Protein AF-A0A164IE90-F1 (afdb_monomer_lite)

Structure (mmCIF, N/CA/C/O backbone):
data_AF-A0A164IE90-F1
#
_entry.id   AF-A0A164IE90-F1
#
loop_
_atom_site.group_PDB
_atom_site.id
_atom_site.type_symbol
_atom_site.label_atom_id
_atom_site.label_alt_id
_atom_site.label_comp_id
_atom_site.label_asym_id
_atom_site.label_entity_id
_atom_site.label_seq_id
_atom_site.pdbx_PDB_ins_code
_atom_site.Cartn_x
_atom_site.Cartn_y
_atom_site.Cartn_z
_atom_site.occupancy
_atom_site.B_iso_or_equiv
_atom_site.auth_seq_id
_atom_site.auth_comp_id
_atom_site.auth_asym_id
_atom_site.auth_atom_id
_atom_site.pdbx_PDB_model_num
ATOM 1 N N . ARG A 1 1 ? 6.281 7.699 -12.936 1.00 83.88 1 ARG A N 1
ATOM 2 C CA . ARG A 1 1 ? 4.870 8.010 -13.277 1.00 83.88 1 ARG A CA 1
ATOM 3 C C . ARG A 1 1 ? 4.061 6.740 -13.054 1.00 83.88 1 ARG A C 1
ATOM 5 O O . ARG A 1 1 ? 4.644 5.677 -13.216 1.00 83.88 1 ARG A O 1
ATOM 12 N N . ALA A 1 2 ? 2.799 6.857 -12.660 1.00 90.56 2 ALA A N 1
ATOM 13 C CA . ALA A 1 2 ? 1.869 5.739 -12.556 1.00 90.56 2 ALA A CA 1
ATOM 14 C C . ALA A 1 2 ? 0.619 6.045 -13.387 1.00 90.56 2 ALA A C 1
ATOM 16 O O 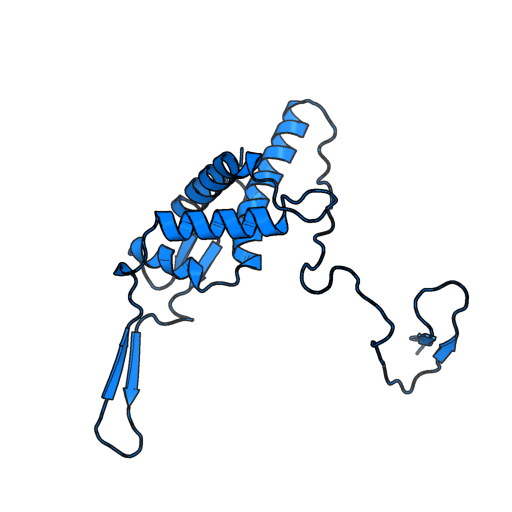. ALA A 1 2 ? 0.330 7.215 -13.650 1.00 90.56 2 ALA A O 1
ATOM 17 N N . ASP A 1 3 ? -0.067 4.994 -13.810 1.00 92.56 3 ASP A N 1
ATOM 18 C CA . ASP A 1 3 ? -1.360 5.032 -14.467 1.00 92.56 3 ASP A CA 1
ATOM 19 C C . ASP A 1 3 ? -2.283 4.072 -13.730 1.00 92.56 3 ASP A C 1
ATOM 21 O O . ASP A 1 3 ? -2.007 2.887 -13.586 1.00 92.56 3 ASP A O 1
ATOM 25 N N . PHE A 1 4 ? -3.368 4.625 -13.222 1.00 93.62 4 PHE A N 1
ATOM 26 C CA . PHE A 1 4 ? -4.324 3.926 -12.393 1.00 93.62 4 PHE A CA 1
ATOM 27 C C . PHE A 1 4 ? -5.639 3.674 -13.149 1.00 93.62 4 PHE A C 1
ATOM 29 O O . PHE A 1 4 ? -6.567 3.114 -12.584 1.00 93.62 4 PHE A O 1
ATOM 36 N N . SER A 1 5 ? -5.763 4.061 -14.419 1.00 89.88 5 SER A N 1
ATOM 37 C CA . SER A 1 5 ? -7.014 3.950 -15.186 1.00 89.88 5 SER A CA 1
ATOM 38 C C . SER A 1 5 ? -7.567 2.519 -15.248 1.00 89.88 5 SER A C 1
ATOM 40 O O . SER A 1 5 ? -8.761 2.310 -15.046 1.00 89.88 5 SER A O 1
ATOM 42 N N . THR A 1 6 ? -6.693 1.532 -15.439 1.00 86.81 6 THR A N 1
ATOM 43 C CA . THR A 1 6 ? -7.043 0.111 -15.597 1.00 86.81 6 THR A CA 1
ATOM 44 C C . THR A 1 6 ? -6.811 -0.726 -14.339 1.00 86.81 6 THR A C 1
ATOM 46 O O . THR A 1 6 ? -7.115 -1.918 -14.325 1.00 86.81 6 THR A O 1
ATOM 49 N N . THR A 1 7 ? -6.279 -0.133 -13.264 1.00 90.50 7 THR A N 1
ATOM 50 C CA . THR A 1 7 ? -5.984 -0.874 -12.032 1.00 90.50 7 THR A CA 1
ATOM 51 C C . THR A 1 7 ? -7.233 -1.018 -11.160 1.00 90.50 7 THR A C 1
ATOM 53 O O . THR A 1 7 ? -7.999 -0.051 -11.025 1.00 90.50 7 THR A O 1
ATOM 56 N N . PRO A 1 8 ? -7.421 -2.177 -10.500 1.00 93.62 8 PRO A N 1
ATOM 57 C CA . PRO A 1 8 ? -8.550 -2.385 -9.601 1.00 93.62 8 PRO A CA 1
ATOM 58 C C . PRO A 1 8 ? -8.520 -1.397 -8.428 1.00 93.62 8 PRO A C 1
ATOM 60 O O . PRO A 1 8 ? -7.457 -0.900 -8.039 1.00 93.62 8 PRO A O 1
ATOM 63 N N . LEU A 1 9 ? -9.698 -1.112 -7.872 1.00 94.69 9 LEU A N 1
ATOM 64 C CA . LEU A 1 9 ? -9.816 -0.391 -6.607 1.00 94.69 9 LEU A CA 1
ATOM 65 C C . LEU A 1 9 ? -9.344 -1.286 -5.459 1.00 94.69 9 LEU A C 1
ATOM 67 O O . LEU A 1 9 ? -9.476 -2.510 -5.501 1.00 94.69 9 LEU A O 1
ATOM 71 N N . HIS A 1 10 ? -8.781 -0.664 -4.432 1.00 94.94 10 HIS A N 1
ATOM 72 C CA . HIS A 1 10 ? -8.460 -1.315 -3.177 1.00 94.94 10 HIS A CA 1
ATOM 73 C C . HIS A 1 10 ? -9.629 -1.118 -2.219 1.00 94.94 10 HIS A C 1
ATOM 75 O O . HIS A 1 10 ? -9.874 -0.004 -1.756 1.00 94.94 10 HIS A O 1
ATOM 81 N N . VAL A 1 11 ? -10.357 -2.201 -1.969 1.00 93.81 11 VAL A N 1
ATOM 82 C CA . VAL A 1 11 ? -11.548 -2.190 -1.122 1.00 93.81 11 VAL A CA 1
ATOM 83 C C . VAL A 1 11 ? -11.123 -2.244 0.339 1.00 93.81 11 VAL A C 1
ATOM 85 O O . VAL A 1 11 ? -10.458 -3.189 0.755 1.00 93.81 11 VAL A O 1
ATOM 88 N N . LEU A 1 12 ? -11.529 -1.239 1.105 1.00 92.44 12 LEU A N 1
ATOM 89 C CA . LEU A 1 12 ? -11.392 -1.187 2.552 1.00 92.44 12 LEU A CA 1
ATOM 90 C C . LEU A 1 12 ? -12.778 -1.405 3.169 1.00 92.44 12 LEU A C 1
ATOM 92 O O . LEU A 1 12 ? -13.619 -0.504 3.163 1.00 92.44 12 LEU A O 1
ATOM 96 N N . ASN A 1 13 ? -13.025 -2.625 3.653 1.00 90.44 13 ASN A N 1
ATOM 97 C CA . ASN A 1 13 ? -14.324 -3.031 4.183 1.00 90.44 13 ASN A CA 1
ATOM 98 C C . ASN A 1 13 ? -14.386 -2.871 5.706 1.00 90.44 13 ASN A C 1
ATOM 100 O O . ASN A 1 13 ? -13.886 -3.707 6.459 1.00 90.44 13 ASN A O 1
ATOM 104 N N . LEU A 1 14 ? -15.042 -1.806 6.159 1.00 86.69 14 LEU A N 1
ATOM 105 C CA . LEU A 1 14 ? -15.201 -1.494 7.579 1.00 86.69 14 LEU A CA 1
ATOM 106 C C . LEU A 1 14 ? -16.357 -2.261 8.237 1.00 86.69 14 LEU A C 1
ATOM 108 O O . LEU A 1 14 ? -16.462 -2.264 9.458 1.00 86.69 14 LEU A O 1
ATOM 112 N N . ASN A 1 15 ? -17.188 -2.974 7.465 1.00 85.69 15 ASN A N 1
ATOM 113 C CA . ASN A 1 15 ? -18.173 -3.895 8.044 1.00 85.69 15 ASN A CA 1
ATOM 114 C C . ASN A 1 15 ? -17.501 -5.156 8.607 1.00 85.69 15 ASN A C 1
ATOM 116 O O . ASN A 1 15 ? -17.944 -5.705 9.610 1.00 85.69 15 ASN A O 1
ATOM 120 N N . GLU A 1 16 ? -16.433 -5.626 7.956 1.00 83.19 16 GLU A N 1
ATOM 121 C CA . GLU A 1 16 ? -15.643 -6.772 8.429 1.00 83.19 16 GLU A CA 1
ATOM 122 C C . GLU A 1 16 ? -14.705 -6.389 9.579 1.00 83.19 16 GLU A C 1
ATOM 124 O O . GLU A 1 16 ? -14.367 -7.226 10.417 1.00 83.19 16 GLU A O 1
ATOM 129 N N . ARG A 1 17 ? -14.276 -5.123 9.620 1.00 76.88 17 ARG A N 1
ATOM 130 C CA . ARG A 1 17 ? -13.395 -4.566 10.651 1.00 76.88 17 ARG A CA 1
ATOM 131 C C . ARG A 1 17 ? -14.049 -3.322 11.253 1.00 76.88 17 ARG A C 1
ATOM 133 O O . ARG A 1 17 ? -13.738 -2.214 10.811 1.00 76.88 17 ARG A O 1
ATOM 140 N N . PRO A 1 18 ? -14.960 -3.502 12.226 1.00 74.94 18 PRO A N 1
ATOM 141 C CA . PRO A 1 18 ? -15.726 -2.399 12.778 1.00 74.94 18 PRO A CA 1
ATOM 142 C C . PRO A 1 18 ? -14.806 -1.406 13.484 1.00 74.94 18 PRO A C 1
ATOM 144 O O . PRO A 1 18 ? -13.864 -1.775 14.186 1.00 74.94 18 PRO A O 1
ATOM 147 N N . THR A 1 19 ? -15.097 -0.124 13.298 1.00 78.69 19 THR A N 1
ATOM 148 C CA . THR A 1 19 ? -14.326 0.989 13.866 1.00 78.69 19 THR A CA 1
ATOM 149 C C . THR A 1 19 ? -14.687 1.275 15.320 1.00 78.69 19 THR A C 1
ATOM 151 O O . THR A 1 19 ? -13.928 1.958 16.007 1.00 78.69 19 THR A O 1
ATOM 154 N N . GLN A 1 20 ? -15.801 0.716 15.795 1.00 81.12 20 GLN A N 1
ATOM 155 C CA . GLN A 1 20 ? -16.304 0.825 17.156 1.00 81.12 20 GLN A CA 1
ATOM 156 C C . GLN A 1 20 ? -16.747 -0.552 17.653 1.00 81.12 20 GLN A C 1
ATOM 158 O O . GLN A 1 20 ? -17.364 -1.327 16.921 1.00 81.12 20 GLN A O 1
ATOM 163 N N . THR A 1 21 ? -16.421 -0.891 18.894 1.00 82.00 21 THR A N 1
ATOM 164 C CA . THR A 1 21 ? -16.873 -2.127 19.543 1.00 82.00 21 THR A CA 1
ATOM 165 C C . THR A 1 21 ? -17.114 -1.869 21.020 1.00 82.00 21 THR A C 1
ATOM 167 O O . THR A 1 21 ? -16.234 -1.361 21.711 1.00 82.00 21 THR A O 1
ATOM 170 N N . THR A 1 22 ? -18.284 -2.262 21.513 1.00 83.94 22 THR A N 1
ATOM 171 C CA . THR A 1 22 ? -18.603 -2.241 22.943 1.00 83.94 22 THR A CA 1
ATOM 172 C C . THR A 1 22 ? -18.356 -3.629 23.521 1.00 83.94 22 THR A C 1
ATOM 174 O O . THR A 1 22 ? -18.968 -4.606 23.089 1.00 83.94 22 THR A O 1
ATOM 177 N N . MET A 1 23 ? -17.439 -3.731 24.479 1.00 85.44 23 MET A N 1
ATOM 178 C CA . MET A 1 23 ? -17.160 -4.960 25.217 1.00 85.44 23 MET A CA 1
ATOM 179 C C . MET A 1 23 ? -17.834 -4.903 26.585 1.00 85.44 23 MET A C 1
ATOM 181 O O . MET A 1 23 ? -17.550 -4.009 27.378 1.00 85.44 23 MET A O 1
ATOM 185 N N . GLY A 1 24 ? -18.702 -5.870 26.868 1.00 84.69 24 GLY A N 1
ATOM 186 C CA . GLY A 1 24 ? -19.264 -6.078 28.201 1.00 84.69 24 GLY A CA 1
ATOM 187 C C . GLY A 1 24 ? -18.455 -7.105 28.991 1.00 84.69 24 GLY A C 1
ATOM 188 O O . GLY A 1 24 ? -17.981 -8.100 28.435 1.00 84.69 24 GLY A O 1
ATOM 189 N N . SER A 1 25 ? -18.311 -6.886 30.295 1.00 81.62 25 SER A N 1
ATOM 190 C CA . SER A 1 25 ? -17.786 -7.902 31.209 1.00 81.62 25 SER A CA 1
ATOM 191 C C . SER A 1 25 ? -18.843 -8.973 31.496 1.00 81.62 25 SER A C 1
ATOM 193 O O . SER A 1 25 ? -20.007 -8.676 31.739 1.00 81.62 25 SER A O 1
ATOM 195 N N . ALA A 1 26 ? -18.441 -10.247 31.520 1.00 82.62 26 ALA A N 1
ATOM 196 C CA . ALA A 1 26 ? -19.335 -11.340 31.920 1.00 82.62 26 ALA A CA 1
ATOM 197 C C . ALA A 1 26 ? -19.590 -11.384 33.441 1.00 82.62 26 ALA A C 1
ATOM 199 O O . ALA A 1 26 ? -20.494 -12.083 33.897 1.00 82.62 26 ALA A O 1
ATOM 200 N N . PHE A 1 27 ? -18.777 -10.671 34.227 1.00 84.12 27 PHE A N 1
ATOM 201 C CA . PHE A 1 27 ? -18.771 -10.734 35.692 1.00 84.12 27 PHE A CA 1
ATOM 202 C C . PHE A 1 27 ? -19.087 -9.392 36.364 1.00 84.12 27 PHE A C 1
ATOM 204 O O . PHE A 1 27 ? -19.235 -9.342 37.583 1.00 84.12 27 PHE A O 1
ATOM 211 N N . SER A 1 28 ? -19.190 -8.306 35.596 1.00 83.25 28 SER A N 1
ATOM 212 C CA . SER A 1 28 ? -19.557 -6.976 36.086 1.00 83.25 28 SER A CA 1
ATOM 213 C C . SER A 1 28 ? -20.456 -6.272 35.075 1.00 83.25 28 SER A C 1
ATOM 215 O O . SER A 1 28 ? -20.471 -6.611 33.898 1.00 83.25 28 SER A O 1
ATOM 217 N N . SER A 1 29 ? -21.196 -5.262 35.526 1.00 80.69 29 SER A N 1
ATOM 218 C CA . SER A 1 29 ? -21.986 -4.382 34.658 1.00 80.69 29 SER A CA 1
ATOM 219 C C . SER A 1 29 ? -21.135 -3.315 33.952 1.00 80.69 29 SER A C 1
ATOM 221 O O . SER A 1 29 ? -21.668 -2.294 33.532 1.00 80.69 29 SER A O 1
ATOM 223 N N . GLU A 1 30 ? -19.813 -3.487 33.907 1.00 80.44 30 GLU A N 1
ATOM 224 C CA . GLU A 1 30 ? -18.918 -2.554 33.230 1.00 80.44 30 GLU A CA 1
ATOM 225 C C . GLU A 1 30 ? -18.931 -2.827 31.726 1.00 80.44 30 GLU A C 1
ATOM 227 O O . GLU A 1 30 ? -18.716 -3.957 31.274 1.00 80.44 30 GLU A O 1
ATOM 232 N N . GLU A 1 31 ? -19.159 -1.765 30.962 1.00 83.19 31 GLU A N 1
ATOM 233 C CA . GLU A 1 31 ? -19.033 -1.747 29.513 1.00 83.19 31 GLU A CA 1
ATOM 234 C C . GLU A 1 31 ? -17.844 -0.862 29.140 1.00 83.19 31 GLU A C 1
ATOM 236 O O . GLU A 1 31 ? -17.678 0.240 29.669 1.00 83.19 31 GLU A O 1
ATOM 241 N N . GLN A 1 32 ? -17.005 -1.352 28.232 1.00 81.44 32 GLN A N 1
ATOM 242 C CA . GLN A 1 32 ? -15.891 -0.603 27.675 1.00 81.44 32 GLN A CA 1
ATOM 243 C C . GLN A 1 32 ? -16.103 -0.405 26.181 1.00 81.44 32 GLN A C 1
ATOM 245 O O . GLN A 1 32 ? -16.271 -1.360 25.426 1.00 81.44 32 GLN A O 1
ATOM 250 N N . GLU A 1 33 ? -16.040 0.846 25.749 1.00 80.88 33 GLU A N 1
ATOM 251 C CA . GLU A 1 33 ? -16.145 1.212 24.347 1.00 80.88 33 GLU A CA 1
ATOM 252 C C . GLU A 1 33 ? -14.747 1.374 23.740 1.00 80.88 33 GLU A C 1
ATOM 254 O O . GLU A 1 33 ? -13.913 2.136 24.232 1.00 80.88 33 GLU A O 1
ATOM 259 N N . LEU A 1 34 ? -14.473 0.623 22.677 1.00 77.81 34 LEU A N 1
ATOM 260 C CA . LEU A 1 34 ? -13.256 0.728 21.884 1.00 77.81 34 LEU A CA 1
ATOM 261 C C . LEU A 1 34 ? -13.602 1.436 20.581 1.00 77.81 34 LEU A C 1
ATOM 263 O O . LEU A 1 34 ? -14.316 0.880 19.750 1.00 77.81 34 LEU A O 1
ATOM 267 N N . ILE A 1 35 ? -13.088 2.651 20.406 1.00 78.19 35 ILE A N 1
ATOM 268 C CA . ILE A 1 35 ? -13.255 3.447 19.188 1.00 78.19 35 ILE A CA 1
ATOM 269 C C . ILE A 1 35 ? -11.889 3.597 18.530 1.00 78.19 35 ILE A C 1
ATOM 271 O O . ILE A 1 35 ? -10.905 3.960 19.176 1.00 78.19 35 ILE A O 1
ATOM 275 N N . THR A 1 36 ? -11.823 3.321 17.233 1.00 80.06 36 THR A N 1
ATOM 276 C CA . THR A 1 36 ? -10.615 3.542 16.445 1.00 80.06 36 THR A CA 1
ATOM 277 C C . THR A 1 36 ? -10.467 5.033 16.175 1.00 80.06 36 THR A C 1
ATOM 279 O O . THR A 1 36 ? -11.261 5.617 15.441 1.00 80.06 36 THR A O 1
ATOM 282 N N . ASP A 1 37 ? -9.441 5.654 16.756 1.00 80.00 37 ASP A N 1
ATOM 283 C CA . ASP A 1 37 ? -9.184 7.083 16.581 1.00 80.00 37 ASP A CA 1
ATOM 284 C C . ASP A 1 37 ? -8.564 7.376 15.204 1.00 80.00 37 ASP A C 1
ATOM 286 O O . ASP A 1 37 ? -7.346 7.337 15.004 1.00 80.00 37 ASP A O 1
ATOM 290 N N . VAL A 1 38 ? -9.430 7.673 14.238 1.00 83.69 38 VAL A N 1
ATOM 291 C CA . VAL A 1 38 ? -9.067 8.051 12.865 1.00 83.69 38 VAL A CA 1
ATOM 292 C C . VAL A 1 38 ? -8.466 9.461 12.787 1.00 83.69 38 VAL A C 1
ATOM 294 O O . VAL A 1 38 ? -7.677 9.754 11.880 1.00 83.69 38 VAL A O 1
ATOM 297 N N . ASP A 1 39 ? -8.814 10.340 13.727 1.00 83.12 39 ASP A N 1
ATOM 298 C CA . ASP A 1 39 ? -8.381 11.738 13.734 1.00 83.12 39 ASP A CA 1
ATOM 299 C C . ASP A 1 39 ? -6.958 11.905 14.284 1.00 83.12 39 ASP A C 1
ATOM 301 O O . ASP A 1 39 ? -6.265 12.858 13.915 1.00 83.12 39 ASP A O 1
ATOM 305 N N . SER A 1 40 ? -6.469 10.935 15.065 1.00 85.06 40 SER A N 1
ATOM 306 C CA . SER A 1 40 ? -5.054 10.852 15.454 1.00 85.06 40 SER A CA 1
ATOM 307 C C . SER A 1 40 ? -4.098 10.727 14.259 1.00 85.06 40 SER A C 1
ATOM 309 O O . SER A 1 40 ? -2.959 11.197 14.321 1.00 85.06 40 SER A O 1
ATOM 311 N N . MET A 1 41 ? -4.551 10.121 13.155 1.00 88.44 41 MET A N 1
ATOM 312 C CA . MET A 1 41 ? -3.743 9.878 11.960 1.00 88.44 41 MET A CA 1
ATOM 313 C C . MET A 1 41 ? -3.894 11.005 10.940 1.00 88.44 41 MET A C 1
ATOM 315 O O . MET A 1 41 ? -4.990 11.487 10.663 1.00 88.44 41 MET A O 1
ATOM 319 N N . ARG A 1 42 ? -2.785 11.399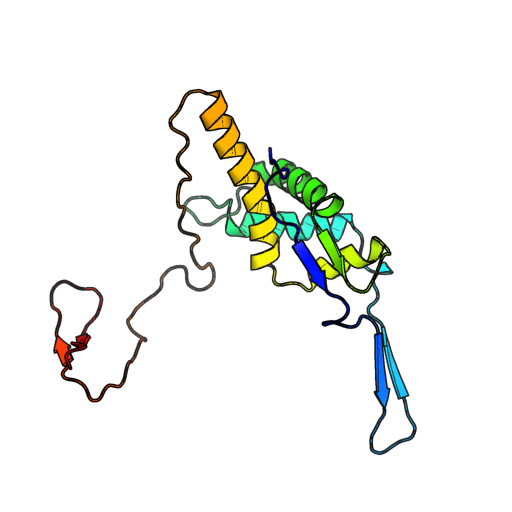 10.304 1.00 92.06 42 ARG A N 1
ATOM 320 C CA . ARG A 1 42 ? -2.798 12.379 9.206 1.00 92.06 42 ARG A CA 1
ATOM 321 C C . ARG A 1 42 ? -2.666 11.701 7.853 1.00 92.06 42 ARG A C 1
ATOM 323 O O . ARG A 1 42 ? -1.858 10.793 7.682 1.00 92.06 42 ARG A O 1
ATOM 330 N N . ASP A 1 43 ? -3.349 12.237 6.845 1.00 94.50 43 ASP A N 1
ATOM 331 C CA . ASP A 1 43 ? -3.310 11.690 5.480 1.00 94.50 43 ASP A CA 1
ATOM 332 C C . ASP A 1 43 ? -1.881 11.619 4.920 1.00 94.50 43 ASP A C 1
ATOM 334 O O . ASP A 1 43 ? -1.481 10.621 4.325 1.00 94.50 43 ASP A O 1
ATOM 338 N N . GLN A 1 44 ? -1.058 12.639 5.185 1.00 95.31 44 GLN A N 1
ATOM 339 C CA . GLN A 1 44 ? 0.344 12.649 4.752 1.00 95.31 44 GLN A CA 1
ATOM 340 C C . GLN A 1 44 ? 1.207 11.591 5.453 1.00 95.31 44 GLN A C 1
ATOM 342 O O . GLN A 1 44 ? 2.158 11.089 4.855 1.00 95.31 44 GLN A O 1
ATOM 347 N N . GLU A 1 45 ? 0.885 11.231 6.697 1.00 95.19 45 GLU A N 1
ATOM 348 C CA . GLU A 1 45 ? 1.576 10.151 7.406 1.00 95.19 45 GLU A CA 1
ATOM 349 C C . GLU A 1 45 ? 1.269 8.797 6.757 1.00 95.19 45 GLU A C 1
ATOM 351 O O . GLU A 1 45 ? 2.177 8.002 6.499 1.00 95.19 45 GLU A O 1
ATOM 356 N N . VAL A 1 46 ? 0.001 8.571 6.410 1.00 95.88 46 VAL A N 1
ATOM 357 C CA . VAL A 1 46 ? -0.451 7.365 5.708 1.00 95.88 46 VAL A CA 1
ATOM 358 C C . VAL A 1 46 ? 0.205 7.265 4.332 1.00 95.88 46 VAL A C 1
ATOM 360 O O . VAL A 1 46 ? 0.778 6.231 3.995 1.00 95.88 46 VAL A O 1
ATOM 363 N N . VAL A 1 47 ? 0.226 8.354 3.563 1.00 97.62 47 VAL A N 1
ATOM 364 C CA . VAL A 1 47 ? 0.880 8.400 2.245 1.00 97.62 47 VAL A CA 1
ATOM 365 C C . VAL A 1 47 ? 2.383 8.142 2.344 1.00 97.62 47 VAL A C 1
ATOM 367 O O . VAL A 1 47 ? 2.938 7.401 1.528 1.00 97.62 47 VAL A O 1
ATOM 370 N N . TYR A 1 48 ? 3.056 8.703 3.353 1.00 97.06 48 TYR A N 1
ATOM 371 C CA . TYR A 1 48 ? 4.471 8.425 3.605 1.00 97.06 48 TYR A CA 1
ATOM 372 C C . TYR A 1 48 ? 4.706 6.938 3.895 1.00 97.06 48 TYR A C 1
ATOM 374 O O . TYR A 1 48 ? 5.635 6.336 3.353 1.00 97.06 48 TYR A O 1
ATOM 382 N N . TRP A 1 49 ? 3.852 6.329 4.721 1.00 96.81 49 TRP A N 1
ATOM 383 C CA . TRP A 1 49 ? 3.924 4.902 5.016 1.00 96.81 49 TRP A CA 1
ATOM 384 C C . TRP A 1 49 ? 3.718 4.038 3.768 1.00 96.81 49 TRP A C 1
ATOM 386 O O . TRP A 1 49 ? 4.546 3.165 3.510 1.00 96.81 49 TRP A O 1
ATOM 396 N N . ILE A 1 50 ? 2.701 4.328 2.949 1.00 97.44 50 ILE A N 1
ATOM 397 C CA . ILE A 1 50 ? 2.463 3.630 1.675 1.00 97.44 50 ILE A CA 1
ATOM 398 C C . ILE A 1 50 ? 3.715 3.710 0.791 1.00 97.44 50 ILE A C 1
ATOM 400 O O . ILE A 1 50 ? 4.194 2.698 0.277 1.00 97.44 50 ILE A O 1
ATOM 404 N N . ALA A 1 51 ? 4.293 4.907 0.650 1.00 96.88 51 ALA A N 1
ATOM 405 C CA . ALA A 1 51 ? 5.492 5.118 -0.154 1.00 96.88 51 ALA A CA 1
ATOM 406 C C . ALA A 1 51 ? 6.693 4.308 0.362 1.00 96.88 51 ALA A C 1
ATOM 408 O O . ALA A 1 51 ? 7.426 3.706 -0.427 1.00 96.88 51 ALA A O 1
ATOM 409 N N . LYS A 1 52 ? 6.876 4.253 1.687 1.00 94.94 52 LYS A N 1
ATOM 410 C CA . LYS A 1 52 ? 7.914 3.445 2.335 1.00 94.94 52 LYS A CA 1
ATOM 411 C C . LYS A 1 52 ? 7.728 1.953 2.047 1.00 94.94 52 LYS A C 1
ATOM 413 O O . LYS A 1 52 ? 8.706 1.287 1.710 1.00 94.94 52 LYS A O 1
ATOM 418 N N . GLU A 1 53 ? 6.504 1.437 2.142 1.00 94.75 53 GLU A N 1
ATOM 419 C CA . GLU A 1 53 ? 6.200 0.027 1.865 1.00 94.75 53 GLU A CA 1
ATOM 420 C C . GLU A 1 53 ? 6.474 -0.349 0.406 1.00 94.75 53 GLU A C 1
ATOM 422 O O . GLU A 1 53 ? 7.120 -1.365 0.141 1.00 94.75 53 GLU A O 1
ATOM 427 N N . VAL A 1 54 ? 6.060 0.494 -0.546 1.00 94.69 54 VAL A N 1
ATOM 428 C CA . VAL A 1 54 ? 6.345 0.300 -1.978 1.00 94.69 54 VAL A CA 1
ATOM 429 C C . VAL A 1 54 ? 7.850 0.294 -2.236 1.00 94.69 54 VAL A C 1
ATOM 431 O O . VAL A 1 54 ? 8.373 -0.622 -2.873 1.00 94.69 54 VAL A O 1
ATOM 434 N N . MET A 1 55 ? 8.565 1.290 -1.711 1.00 92.25 55 MET A N 1
ATOM 435 C CA . MET A 1 55 ? 10.006 1.427 -1.909 1.00 92.25 55 MET A CA 1
ATOM 436 C C . MET A 1 55 ? 10.780 0.243 -1.321 1.00 92.25 55 MET A C 1
ATOM 438 O O . MET A 1 55 ? 11.646 -0.320 -1.986 1.00 92.25 55 MET A O 1
ATOM 442 N N . SER A 1 56 ? 10.426 -0.183 -0.106 1.00 88.94 56 SER A N 1
ATOM 443 C CA . SER A 1 56 ? 11.072 -1.309 0.575 1.00 88.94 56 SER A CA 1
ATOM 444 C C . SER A 1 56 ? 10.972 -2.620 -0.213 1.00 88.94 56 SER A C 1
ATOM 446 O O . SER A 1 56 ? 11.852 -3.471 -0.089 1.00 88.94 56 SER A O 1
ATOM 448 N N . ARG A 1 57 ? 9.927 -2.787 -1.033 1.00 88.88 57 ARG A N 1
ATOM 449 C CA . ARG A 1 57 ? 9.632 -4.034 -1.758 1.00 88.88 57 ARG A CA 1
ATOM 450 C C . ARG A 1 57 ? 10.122 -4.027 -3.199 1.00 88.88 57 ARG A C 1
ATOM 452 O O . ARG A 1 57 ? 10.710 -5.010 -3.632 1.00 88.88 57 ARG A O 1
ATOM 459 N N . TYR A 1 58 ? 9.870 -2.942 -3.926 1.00 89.88 58 TYR A N 1
ATOM 460 C CA . TYR A 1 58 ? 10.043 -2.903 -5.382 1.00 89.88 58 TYR A CA 1
ATOM 461 C C . TYR A 1 58 ? 11.239 -2.068 -5.844 1.00 89.88 58 TYR A C 1
ATOM 463 O O . TYR A 1 58 ? 11.673 -2.202 -6.985 1.00 89.88 58 TYR A O 1
ATOM 471 N N . TYR A 1 59 ? 11.789 -1.214 -4.979 1.00 89.25 59 TYR A N 1
ATOM 472 C CA . TYR A 1 59 ? 12.855 -0.276 -5.335 1.00 89.25 59 TYR A CA 1
ATOM 473 C C . TYR A 1 59 ? 14.059 -0.462 -4.423 1.00 89.25 59 TYR A C 1
ATOM 475 O O . TYR A 1 59 ? 14.355 0.368 -3.561 1.00 89.25 59 TYR A O 1
ATOM 483 N N . ARG A 1 60 ? 14.751 -1.582 -4.628 1.00 84.81 60 ARG A N 1
ATOM 484 C CA . ARG A 1 60 ? 15.993 -1.933 -3.938 1.00 84.81 60 ARG A CA 1
ATOM 485 C C . ARG A 1 60 ? 17.150 -2.051 -4.918 1.00 84.81 60 ARG A C 1
ATOM 487 O O . ARG A 1 60 ? 16.925 -2.377 -6.079 1.00 84.81 60 ARG A O 1
ATOM 494 N N . ASP A 1 61 ? 18.349 -1.725 -4.466 1.00 84.12 61 ASP A N 1
ATOM 495 C CA . ASP A 1 61 ? 19.580 -1.969 -5.215 1.00 84.12 61 ASP A CA 1
ATOM 496 C C . ASP A 1 61 ? 20.037 -3.436 -5.079 1.00 84.12 61 ASP A C 1
ATOM 498 O O . ASP A 1 61 ? 19.442 -4.233 -4.344 1.00 84.12 61 ASP A O 1
ATOM 502 N N . ASP A 1 62 ? 21.127 -3.785 -5.763 1.00 79.75 62 ASP A N 1
ATOM 503 C CA . ASP A 1 62 ? 21.726 -5.127 -5.731 1.00 79.75 62 ASP A CA 1
ATOM 504 C C . ASP A 1 62 ? 22.235 -5.530 -4.333 1.00 79.75 62 ASP A C 1
ATOM 506 O O . ASP A 1 62 ? 22.442 -6.709 -4.049 1.00 79.75 62 ASP A O 1
ATOM 510 N N . GLN A 1 63 ? 22.423 -4.557 -3.437 1.00 81.31 63 GLN A N 1
ATOM 511 C CA . GLN A 1 63 ? 22.814 -4.743 -2.038 1.00 81.31 63 GLN A CA 1
ATOM 512 C C . GLN A 1 63 ? 21.594 -4.800 -1.099 1.00 81.31 63 GLN A C 1
ATOM 514 O O . GLN A 1 63 ? 21.745 -4.867 0.124 1.00 81.31 63 GLN A O 1
ATOM 519 N N . GLY A 1 64 ? 20.374 -4.770 -1.643 1.00 78.44 64 GLY A N 1
ATOM 520 C CA . GLY A 1 64 ? 19.130 -4.789 -0.886 1.00 78.44 64 GLY A CA 1
ATOM 521 C C . GLY A 1 64 ? 18.832 -3.488 -0.135 1.00 78.44 64 GLY A C 1
ATOM 522 O O . GLY A 1 64 ? 18.052 -3.508 0.818 1.00 78.44 64 GLY A O 1
ATOM 523 N N . ARG A 1 65 ? 19.427 -2.359 -0.510 1.00 84.00 65 ARG A N 1
ATOM 524 C CA . ARG A 1 65 ? 19.155 -1.047 0.090 1.00 84.00 65 ARG A CA 1
ATOM 525 C C . ARG A 1 65 ? 18.051 -0.334 -0.694 1.00 84.00 65 ARG A C 1
ATOM 527 O O . ARG A 1 65 ? 18.019 -0.439 -1.918 1.00 84.00 65 ARG A O 1
ATOM 534 N N . PRO A 1 66 ? 17.131 0.381 -0.026 1.00 85.62 66 PRO A N 1
ATOM 535 C CA . PRO A 1 66 ? 16.122 1.185 -0.710 1.00 85.62 66 PRO A CA 1
ATOM 536 C C . PRO A 1 66 ? 16.744 2.266 -1.609 1.00 85.62 66 PRO A C 1
ATOM 538 O O . PRO A 1 66 ? 17.654 2.975 -1.185 1.00 85.62 66 PRO A O 1
ATOM 541 N N . GLN A 1 67 ? 16.205 2.427 -2.816 1.00 89.88 67 GLN A N 1
ATOM 542 C CA . GLN A 1 67 ? 16.577 3.467 -3.785 1.00 89.88 67 GLN A CA 1
ATOM 543 C C . GLN A 1 67 ? 15.945 4.817 -3.394 1.00 89.88 67 GLN A C 1
ATOM 545 O O . GLN A 1 67 ? 14.873 5.195 -3.880 1.00 89.88 67 GLN A O 1
ATOM 550 N N . LEU A 1 68 ? 16.575 5.522 -2.448 1.00 91.12 68 LEU A N 1
ATOM 551 C CA . LEU A 1 68 ? 16.047 6.751 -1.834 1.00 91.12 68 LEU A CA 1
ATOM 552 C C . LEU A 1 68 ? 15.851 7.901 -2.829 1.00 91.12 68 LEU A C 1
ATOM 554 O O . LEU A 1 68 ? 14.969 8.736 -2.636 1.00 91.12 68 LEU A O 1
ATOM 558 N N . GLU A 1 69 ? 16.616 7.933 -3.915 1.00 93.44 69 GLU A N 1
ATOM 559 C CA . GLU A 1 69 ? 16.482 8.925 -4.980 1.00 93.44 69 GLU A CA 1
ATOM 560 C C . GLU A 1 69 ? 15.110 8.869 -5.669 1.00 93.44 69 GLU A C 1
ATOM 562 O O . GLU A 1 69 ? 14.631 9.877 -6.186 1.00 93.44 69 GLU A O 1
ATOM 567 N N . LYS A 1 70 ? 14.430 7.715 -5.624 1.00 93.19 70 LYS A N 1
ATOM 568 C CA . LYS A 1 70 ? 13.080 7.537 -6.182 1.00 93.19 70 LYS A CA 1
ATOM 569 C C . LYS A 1 70 ? 11.970 7.905 -5.204 1.00 93.19 70 LYS A C 1
ATOM 571 O O . LYS A 1 70 ? 10.802 7.922 -5.594 1.00 93.19 70 LYS A O 1
ATOM 576 N N . PHE A 1 71 ? 12.294 8.205 -3.946 1.00 94.31 71 PHE A N 1
ATOM 577 C CA . PHE A 1 71 ? 11.291 8.379 -2.898 1.00 94.31 71 PHE A CA 1
ATOM 578 C C . PHE A 1 71 ? 10.288 9.494 -3.212 1.00 94.31 71 PHE A C 1
ATOM 580 O O . PHE A 1 71 ? 9.088 9.309 -3.025 1.00 94.31 71 PHE A O 1
ATOM 587 N N . THR A 1 72 ? 10.749 10.627 -3.745 1.00 95.75 72 THR A N 1
ATOM 588 C CA . THR A 1 72 ? 9.874 11.755 -4.105 1.00 95.75 72 THR A CA 1
ATOM 589 C C . THR A 1 72 ? 8.829 11.355 -5.147 1.00 95.75 72 THR A C 1
ATOM 591 O O . THR A 1 72 ? 7.650 11.693 -5.008 1.00 95.75 72 THR A O 1
ATOM 594 N N . ASP A 1 73 ? 9.237 10.589 -6.160 1.00 95.81 73 ASP A N 1
ATOM 595 C CA . ASP A 1 73 ? 8.331 10.087 -7.191 1.00 95.81 73 ASP A CA 1
ATOM 596 C C . ASP A 1 73 ? 7.352 9.054 -6.639 1.00 95.81 73 ASP A C 1
ATOM 598 O O . ASP A 1 73 ? 6.156 9.133 -6.925 1.00 95.81 73 ASP A O 1
ATOM 602 N N . ILE A 1 74 ? 7.840 8.120 -5.819 1.00 96.44 74 ILE A N 1
ATOM 603 C CA . ILE A 1 74 ? 7.014 7.081 -5.193 1.00 96.44 74 ILE A CA 1
ATOM 604 C C . ILE A 1 74 ? 5.987 7.715 -4.252 1.00 96.44 74 ILE A C 1
ATOM 606 O O . ILE A 1 74 ? 4.821 7.335 -4.287 1.00 96.44 74 ILE A O 1
ATOM 610 N N . ARG A 1 75 ? 6.371 8.727 -3.466 1.00 97.44 75 ARG A N 1
ATOM 611 C CA . ARG A 1 75 ? 5.455 9.459 -2.580 1.00 97.44 75 ARG A CA 1
ATOM 612 C C . ARG A 1 75 ? 4.338 10.147 -3.357 1.00 97.44 75 ARG A C 1
ATOM 614 O O . ARG A 1 75 ? 3.183 10.071 -2.956 1.00 97.44 75 ARG A O 1
ATOM 621 N N . ARG A 1 76 ? 4.659 10.778 -4.489 1.00 97.44 76 ARG A N 1
ATOM 622 C CA . ARG A 1 76 ? 3.653 11.384 -5.375 1.00 97.44 76 ARG A CA 1
ATOM 623 C C . ARG A 1 76 ? 2.694 10.336 -5.950 1.00 97.44 76 ARG A C 1
ATOM 625 O O . ARG A 1 76 ? 1.497 10.586 -6.018 1.00 97.44 76 ARG A O 1
ATOM 632 N N . ILE A 1 77 ? 3.208 9.175 -6.349 1.00 97.50 77 ILE A N 1
ATOM 633 C CA . ILE A 1 77 ? 2.389 8.061 -6.852 1.00 97.50 77 ILE A CA 1
ATOM 634 C C . ILE A 1 77 ? 1.484 7.506 -5.743 1.00 97.50 77 ILE A C 1
ATOM 636 O O . ILE A 1 77 ? 0.298 7.288 -5.973 1.00 97.50 77 ILE A O 1
ATOM 640 N N . ALA A 1 78 ? 2.018 7.333 -4.533 1.00 97.62 78 ALA A N 1
ATOM 641 C CA . ALA A 1 78 ? 1.260 6.894 -3.367 1.00 97.62 78 ALA A CA 1
ATOM 642 C C . ALA A 1 78 ? 0.137 7.879 -3.006 1.00 97.62 78 ALA A C 1
ATOM 644 O O . ALA A 1 78 ? -0.970 7.443 -2.713 1.00 97.62 78 ALA A O 1
ATOM 645 N N . GLN A 1 79 ? 0.390 9.192 -3.091 1.00 97.69 79 GLN A N 1
ATOM 646 C CA . GLN A 1 79 ? -0.633 10.226 -2.900 1.00 97.69 79 GLN A CA 1
ATOM 647 C C . GLN A 1 79 ? -1.777 10.075 -3.915 1.00 97.69 79 GLN A C 1
ATOM 649 O O . GLN A 1 79 ? -2.939 10.014 -3.526 1.00 97.69 79 GLN A O 1
ATOM 654 N N . GLN A 1 80 ? -1.448 9.952 -5.206 1.00 97.19 80 GLN A N 1
ATOM 655 C CA . GLN A 1 80 ? -2.449 9.778 -6.268 1.00 97.19 80 GLN A CA 1
ATOM 656 C C . GLN A 1 80 ? -3.301 8.524 -6.053 1.00 97.19 80 GLN A C 1
ATOM 658 O O . GLN A 1 80 ? -4.517 8.561 -6.247 1.00 97.19 80 GLN A O 1
ATOM 663 N N . TRP A 1 81 ? -2.667 7.427 -5.633 1.00 97.88 81 TRP A N 1
ATOM 664 C CA . TRP A 1 81 ? -3.359 6.187 -5.304 1.00 97.88 81 TRP A CA 1
ATOM 665 C C . TRP A 1 81 ? -4.280 6.351 -4.088 1.00 97.88 81 TRP A C 1
ATOM 667 O O . TRP A 1 81 ? -5.444 5.973 -4.155 1.00 97.88 81 TRP A O 1
ATOM 677 N N . TYR A 1 82 ? -3.803 6.967 -3.004 1.00 97.06 82 TYR A N 1
ATOM 678 C CA . TYR A 1 82 ? -4.592 7.187 -1.786 1.00 97.06 82 TYR A CA 1
ATOM 679 C C . TYR A 1 82 ? -5.866 8.003 -2.058 1.00 97.06 82 TYR A C 1
ATOM 681 O O . TYR A 1 82 ? -6.947 7.693 -1.556 1.00 97.06 82 TYR A O 1
ATOM 689 N N . GLU A 1 83 ? -5.758 9.017 -2.916 1.00 95.69 83 GLU A N 1
ATOM 690 C CA . GLU A 1 83 ? -6.884 9.867 -3.298 1.00 95.69 83 GLU A CA 1
ATOM 691 C C . GLU A 1 83 ? -7.941 9.108 -4.115 1.00 95.69 83 GLU A C 1
ATOM 693 O O . GLU A 1 83 ? -9.131 9.202 -3.804 1.00 95.69 83 GLU A O 1
ATOM 698 N N . HIS A 1 84 ? -7.522 8.318 -5.112 1.00 95.00 84 HIS A N 1
ATOM 699 C CA . HIS A 1 84 ? -8.418 7.834 -6.175 1.00 95.00 84 HIS A CA 1
ATOM 700 C C . HIS A 1 84 ? -8.666 6.322 -6.192 1.00 95.00 84 HIS A C 1
ATOM 702 O O . HIS A 1 84 ? -9.524 5.865 -6.946 1.00 95.00 84 HIS A O 1
ATOM 708 N N . LYS A 1 85 ? -7.900 5.526 -5.437 1.00 96.19 85 LYS A N 1
ATOM 709 C CA . LYS A 1 85 ? -7.919 4.057 -5.536 1.00 96.19 85 LYS A CA 1
ATOM 710 C C . LYS A 1 85 ? -8.356 3.314 -4.291 1.00 96.19 85 LYS A C 1
ATOM 712 O O . LYS A 1 85 ? -8.400 2.091 -4.337 1.00 96.19 85 LYS A O 1
ATOM 717 N N . ILE A 1 86 ? -8.738 4.020 -3.237 1.00 95.81 86 ILE A N 1
ATOM 718 C CA . ILE A 1 86 ? -9.353 3.409 -2.059 1.00 95.81 86 ILE A CA 1
ATOM 719 C C . ILE A 1 86 ? -10.868 3.526 -2.183 1.00 95.81 86 ILE A C 1
ATOM 721 O O . ILE A 1 86 ? -11.386 4.642 -2.283 1.00 95.81 86 ILE A O 1
ATOM 725 N N . ASP A 1 87 ? -11.536 2.379 -2.150 1.00 94.81 87 ASP A N 1
ATOM 726 C CA . ASP A 1 87 ? -12.988 2.268 -2.068 1.00 94.81 87 ASP A CA 1
ATOM 727 C C . ASP A 1 87 ? -13.386 1.914 -0.633 1.00 94.81 87 ASP A C 1
ATOM 729 O O . ASP A 1 87 ? -12.858 0.957 -0.064 1.00 94.81 87 ASP A O 1
ATOM 733 N N . LEU A 1 88 ? -14.263 2.715 -0.031 1.00 93.25 88 LEU A N 1
ATOM 734 C CA . LEU A 1 88 ? -14.710 2.532 1.348 1.00 93.25 88 LEU A CA 1
ATOM 735 C C . LEU A 1 88 ? -16.049 1.800 1.345 1.00 93.25 88 LEU A C 1
ATOM 737 O O . LEU A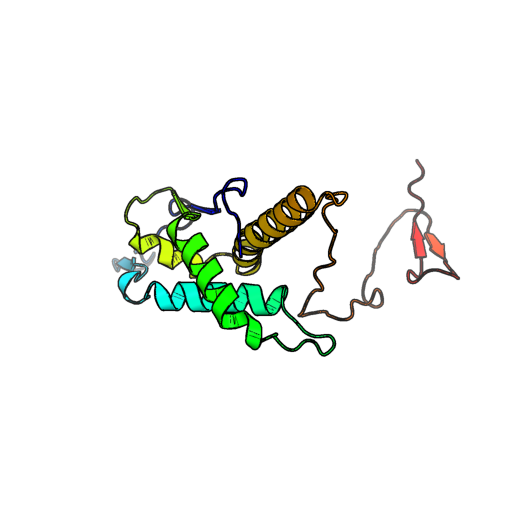 1 88 ? -17.020 2.273 0.760 1.00 93.25 88 LEU A O 1
ATOM 741 N N . VAL A 1 89 ? -16.106 0.661 2.031 1.00 92.12 89 VAL A N 1
ATOM 742 C CA . VAL A 1 89 ? -17.337 -0.117 2.202 1.00 92.12 89 VAL A CA 1
ATOM 743 C C . VAL A 1 89 ? -17.733 -0.099 3.673 1.00 92.12 89 VAL A C 1
ATOM 745 O O . VAL A 1 89 ? -16.921 -0.409 4.541 1.00 92.12 89 VAL A O 1
ATOM 748 N N . GLY A 1 90 ? -18.989 0.257 3.949 1.00 87.00 90 GLY A N 1
ATOM 749 C CA . GLY A 1 90 ? -19.523 0.405 5.310 1.00 87.00 90 GLY A CA 1
ATOM 750 C C . GLY A 1 90 ? -19.429 1.824 5.879 1.00 87.00 90 GLY A C 1
ATOM 751 O O . GLY A 1 90 ? -20.067 2.111 6.881 1.00 87.00 90 GLY A O 1
ATOM 752 N N . GLU A 1 91 ? -18.703 2.726 5.217 1.00 86.56 91 GLU A N 1
ATOM 753 C CA . GLU A 1 91 ? -18.561 4.132 5.605 1.00 86.56 91 GLU A CA 1
ATOM 754 C C . GLU A 1 91 ? -18.363 5.002 4.360 1.00 86.56 91 GLU A C 1
ATOM 756 O O . GLU A 1 91 ? -17.895 4.527 3.325 1.00 86.56 91 GLU A O 1
ATOM 761 N N . THR A 1 92 ? -18.721 6.279 4.453 1.00 87.56 92 THR A N 1
ATOM 762 C CA . THR A 1 92 ? -18.636 7.248 3.352 1.00 87.56 92 THR A CA 1
ATOM 763 C C . THR A 1 92 ? -17.644 8.374 3.623 1.00 87.56 92 THR A C 1
ATOM 765 O O . THR A 1 92 ? -17.164 9.006 2.678 1.00 87.56 92 THR A O 1
ATOM 768 N N . ASP A 1 93 ? -17.297 8.627 4.889 1.00 90.25 93 ASP A N 1
ATOM 769 C CA . ASP A 1 93 ? -16.347 9.679 5.233 1.00 90.25 93 ASP A CA 1
ATOM 770 C C . ASP A 1 93 ? -14.913 9.305 4.812 1.00 90.25 93 ASP A C 1
ATOM 772 O O . ASP A 1 93 ? -14.327 8.300 5.221 1.00 90.25 93 ASP A O 1
ATOM 776 N N . VAL A 1 94 ? -14.319 10.178 3.997 1.00 89.81 94 VAL A N 1
ATOM 777 C CA . VAL A 1 94 ? -12.975 10.036 3.425 1.00 89.81 94 VAL A CA 1
ATOM 778 C C . VAL A 1 94 ? -11.894 9.897 4.499 1.00 89.81 94 VAL A C 1
ATOM 780 O O . VAL A 1 94 ? -10.867 9.269 4.241 1.00 89.81 94 VAL A O 1
ATOM 783 N N . ARG A 1 95 ? -12.104 10.426 5.710 1.00 91.06 95 ARG A N 1
ATOM 784 C CA . ARG A 1 95 ? -11.151 10.298 6.824 1.00 91.06 95 ARG A CA 1
ATOM 785 C C . ARG A 1 95 ? -10.847 8.840 7.153 1.00 91.06 95 ARG A C 1
ATOM 787 O O . ARG A 1 95 ? -9.702 8.514 7.459 1.00 91.06 95 ARG A O 1
ATOM 794 N N . TYR A 1 96 ? -11.816 7.941 6.989 1.00 91.50 96 TYR A N 1
ATOM 795 C CA . TYR A 1 96 ? -11.625 6.517 7.251 1.00 91.50 96 TYR A CA 1
ATOM 796 C C . TYR A 1 96 ? -10.684 5.823 6.262 1.00 91.50 96 TYR A C 1
ATOM 798 O O . TYR A 1 96 ? -10.169 4.751 6.577 1.00 91.50 96 TYR A O 1
ATOM 806 N N . LYS A 1 97 ? -10.325 6.457 5.132 1.00 93.75 97 LYS A N 1
ATOM 807 C CA . LYS A 1 97 ? -9.235 5.965 4.268 1.00 93.75 97 LYS A CA 1
ATOM 808 C C . LYS A 1 97 ? -7.918 5.814 5.031 1.00 93.75 97 LYS A C 1
ATOM 810 O O . LYS A 1 97 ? -7.102 4.975 4.660 1.00 93.75 97 LYS A O 1
ATOM 815 N N . ARG A 1 98 ? -7.712 6.561 6.124 1.00 94.19 98 ARG A N 1
ATOM 816 C CA . ARG A 1 98 ? -6.513 6.459 6.975 1.00 94.19 98 ARG A CA 1
ATOM 817 C C . ARG A 1 98 ? -6.335 5.072 7.591 1.00 94.19 98 ARG A C 1
ATOM 819 O O . ARG A 1 98 ? -5.202 4.656 7.833 1.00 94.19 98 ARG A O 1
ATOM 826 N N . LEU A 1 99 ? -7.427 4.327 7.766 1.00 92.38 99 LEU A N 1
ATOM 827 C CA . LEU A 1 99 ? -7.411 2.958 8.283 1.00 92.38 99 LEU A CA 1
ATOM 828 C C . LEU A 1 99 ? -6.763 1.952 7.331 1.00 92.38 99 LEU A C 1
ATOM 830 O O . LEU A 1 99 ? -6.439 0.849 7.760 1.00 92.38 99 LEU A O 1
ATOM 834 N N . ILE A 1 100 ? -6.445 2.345 6.093 1.00 93.25 100 ILE A N 1
ATOM 835 C CA . ILE A 1 100 ? -5.599 1.556 5.187 1.00 93.25 100 ILE A CA 1
ATOM 836 C C . ILE A 1 100 ? -4.262 1.151 5.827 1.00 93.25 100 ILE A C 1
ATOM 838 O O . ILE A 1 100 ? -3.656 0.157 5.443 1.00 93.25 100 ILE A O 1
ATOM 842 N N . ARG A 1 101 ? -3.796 1.902 6.832 1.00 91.19 101 ARG A N 1
ATOM 843 C CA . ARG A 1 101 ? -2.600 1.584 7.619 1.00 91.19 101 ARG A CA 1
ATOM 844 C C . ARG A 1 101 ? -2.705 0.262 8.390 1.00 91.19 101 ARG A C 1
ATOM 846 O O . ARG A 1 101 ? -1.673 -0.294 8.758 1.00 91.19 101 ARG A O 1
ATOM 853 N N . LEU A 1 102 ? -3.922 -0.216 8.641 1.00 89.25 102 LEU A N 1
ATOM 854 C CA . LEU A 1 102 ? -4.212 -1.481 9.315 1.00 89.25 102 LEU A CA 1
ATOM 855 C C . LEU A 1 102 ? -4.333 -2.662 8.336 1.00 89.25 102 LEU A C 1
ATOM 857 O O . LEU A 1 102 ? -4.393 -3.806 8.780 1.00 89.25 102 LEU A O 1
ATOM 861 N N . GLU A 1 103 ? -4.367 -2.406 7.024 1.00 91.50 103 GLU A N 1
ATOM 862 C CA . GLU A 1 103 ? -4.384 -3.460 6.008 1.00 91.50 103 GLU A CA 1
ATOM 863 C C . GLU A 1 103 ? -3.031 -4.156 5.858 1.00 91.50 103 GLU A C 1
ATOM 865 O O . GLU A 1 103 ? -1.992 -3.655 6.298 1.00 91.50 103 GLU A O 1
ATOM 870 N N . ASP A 1 104 ? -3.033 -5.308 5.175 1.00 92.12 104 ASP A N 1
ATOM 871 C CA . ASP A 1 104 ? -1.793 -5.994 4.818 1.00 92.12 104 ASP A CA 1
ATOM 872 C C . ASP A 1 104 ? -0.880 -5.054 4.001 1.00 92.12 104 ASP A C 1
ATOM 874 O O . ASP A 1 104 ? -1.185 -4.740 2.838 1.00 92.12 104 ASP A O 1
ATOM 878 N N . PRO A 1 105 ? 0.296 -4.664 4.537 1.00 92.88 105 PRO A N 1
ATOM 879 C CA . PRO A 1 105 ? 1.208 -3.766 3.842 1.00 92.88 105 PRO A CA 1
ATOM 880 C C . PRO A 1 105 ? 1.670 -4.330 2.490 1.00 92.88 105 PRO A C 1
ATOM 882 O O . PRO A 1 105 ? 2.018 -3.569 1.582 1.00 92.88 105 PRO A O 1
ATOM 885 N N . LYS A 1 106 ? 1.678 -5.667 2.320 1.00 91.19 106 LYS A N 1
ATOM 886 C CA . LYS A 1 106 ? 2.042 -6.295 1.039 1.00 91.19 106 LYS A CA 1
ATOM 887 C C . LYS A 1 106 ? 0.990 -6.019 -0.031 1.00 91.19 106 LYS A C 1
ATOM 889 O O . LYS A 1 106 ? 1.355 -5.659 -1.153 1.00 91.19 106 LYS A O 1
ATOM 894 N N . ALA A 1 107 ? -0.285 -6.185 0.313 1.00 93.44 107 ALA A N 1
ATOM 895 C CA . ALA A 1 107 ? -1.407 -5.972 -0.591 1.00 93.44 107 ALA A CA 1
ATOM 896 C C . ALA A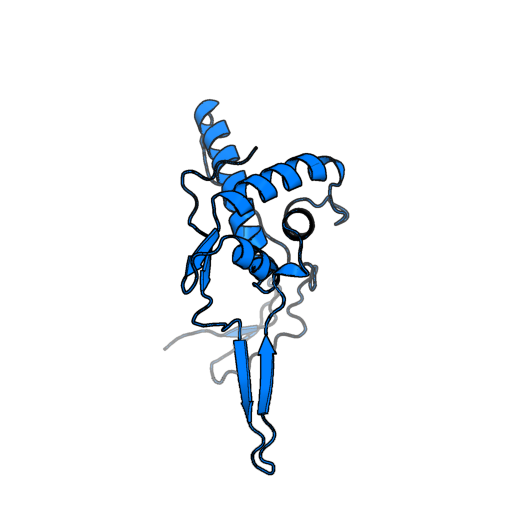 1 107 ? -1.512 -4.500 -1.013 1.00 93.44 107 ALA A C 1
ATOM 898 O O . ALA A 1 107 ? -1.627 -4.210 -2.207 1.00 93.44 107 ALA A O 1
ATOM 899 N N . VAL A 1 108 ? -1.372 -3.574 -0.059 1.00 95.88 108 VAL A N 1
ATOM 900 C CA . VAL A 1 108 ? -1.379 -2.125 -0.322 1.00 95.88 108 VAL A CA 1
ATOM 901 C C . VAL A 1 108 ? -0.244 -1.742 -1.274 1.00 95.88 108 VAL A C 1
ATOM 903 O O . VAL A 1 108 ? -0.485 -1.167 -2.336 1.00 95.88 108 VAL A O 1
ATOM 906 N N . ALA A 1 109 ? 0.995 -2.132 -0.957 1.00 95.38 109 ALA A N 1
ATOM 907 C CA . ALA A 1 109 ? 2.146 -1.816 -1.799 1.00 95.38 109 ALA A CA 1
ATOM 908 C C . ALA A 1 109 ? 2.031 -2.413 -3.210 1.00 95.38 109 ALA A C 1
ATOM 910 O O . ALA A 1 109 ? 2.426 -1.777 -4.186 1.00 95.38 109 ALA A O 1
ATOM 911 N N . ARG A 1 110 ? 1.486 -3.632 -3.332 1.00 94.31 110 ARG A N 1
ATOM 912 C CA . ARG A 1 110 ? 1.218 -4.265 -4.629 1.00 94.31 110 ARG A CA 1
ATOM 913 C C . ARG A 1 110 ? 0.185 -3.486 -5.436 1.00 94.31 110 ARG A C 1
ATOM 915 O O . ARG A 1 110 ? 0.431 -3.245 -6.610 1.00 94.31 110 ARG A O 1
ATOM 922 N N . SER A 1 111 ? -0.918 -3.059 -4.821 1.00 95.75 111 SER A N 1
ATOM 923 C CA . SER A 1 111 ? -1.952 -2.268 -5.503 1.00 95.75 111 SER A CA 1
ATOM 924 C C . SER A 1 111 ? -1.391 -0.964 -6.083 1.00 95.75 111 SER A C 1
ATOM 926 O O . SER A 1 111 ? -1.644 -0.638 -7.241 1.00 95.75 111 SER A O 1
ATOM 928 N N . VAL A 1 112 ? -0.541 -0.262 -5.327 1.00 96.69 112 VAL A N 1
ATOM 929 C CA . VAL A 1 112 ? 0.151 0.939 -5.824 1.00 96.69 112 VAL A CA 1
ATOM 930 C C . VAL A 1 112 ? 1.101 0.599 -6.976 1.00 96.69 112 VAL A C 1
ATOM 932 O O . VAL A 1 112 ? 1.140 1.310 -7.982 1.00 96.69 112 VAL A O 1
ATOM 935 N N . TYR A 1 113 ? 1.869 -0.485 -6.842 1.00 94.75 113 TYR A N 1
ATOM 936 C CA . TYR A 1 113 ? 2.858 -0.887 -7.840 1.00 94.75 113 TYR A CA 1
ATOM 937 C C . TYR A 1 113 ? 2.231 -1.286 -9.181 1.00 94.75 113 TYR A C 1
ATOM 939 O O . TYR A 1 113 ? 2.797 -0.953 -10.220 1.00 94.75 113 TYR A O 1
ATOM 947 N N . LEU A 1 114 ? 1.029 -1.874 -9.181 1.00 93.25 114 LEU A N 1
ATOM 948 C CA . LEU A 1 114 ? 0.289 -2.175 -10.414 1.00 93.25 114 LEU A CA 1
ATOM 949 C C . LEU A 1 114 ? 0.110 -0.935 -11.299 1.00 93.25 114 LEU A C 1
ATOM 951 O O . LEU A 1 114 ? 0.200 -1.035 -12.519 1.00 93.25 114 LEU A O 1
ATOM 955 N N . GLY A 1 115 ? -0.084 0.248 -10.707 1.00 93.25 115 GLY A N 1
ATOM 956 C CA . GLY A 1 115 ? -0.194 1.477 -11.494 1.00 93.25 115 GLY A CA 1
ATOM 957 C C . GLY A 1 115 ? 1.132 1.933 -12.100 1.00 93.25 115 GLY A C 1
ATOM 958 O O . GLY A 1 115 ? 1.170 2.535 -13.173 1.00 93.25 115 GLY A O 1
ATOM 959 N N . VAL A 1 116 ? 2.252 1.630 -11.445 1.00 93.19 116 VAL A N 1
ATOM 960 C CA . VAL A 1 116 ? 3.583 1.856 -12.023 1.00 93.19 116 VAL A CA 1
ATOM 961 C C . VAL A 1 116 ? 3.809 0.921 -13.209 1.00 93.19 116 VAL A C 1
ATOM 963 O O . VAL A 1 116 ? 4.281 1.373 -14.252 1.00 93.19 116 VAL A O 1
ATOM 966 N N . GLU A 1 117 ? 3.465 -0.359 -13.059 1.00 90.62 117 GLU A N 1
ATOM 967 C CA . GLU A 1 117 ? 3.582 -1.356 -14.127 1.00 90.62 117 GLU A CA 1
ATOM 968 C C . GLU A 1 117 ? 2.713 -0.984 -15.330 1.00 90.62 117 GLU A C 1
ATOM 970 O O . GLU A 1 117 ? 3.218 -0.955 -16.451 1.00 90.62 117 GLU A O 1
ATOM 975 N N . ALA A 1 118 ? 1.453 -0.598 -15.105 1.00 89.69 118 ALA A N 1
ATOM 976 C CA . ALA A 1 118 ? 0.546 -0.155 -16.163 1.00 89.69 118 ALA A CA 1
ATOM 977 C C . ALA A 1 118 ? 1.125 1.027 -16.963 1.00 89.69 118 ALA A C 1
ATOM 979 O O . ALA A 1 118 ? 1.166 0.988 -18.193 1.00 89.69 118 ALA A O 1
ATOM 980 N N . ALA A 1 119 ? 1.678 2.039 -16.283 1.00 90.19 119 ALA A N 1
ATOM 981 C CA . ALA A 1 119 ? 2.329 3.164 -16.959 1.00 90.19 119 ALA A CA 1
ATOM 982 C C . ALA A 1 119 ? 3.592 2.761 -17.736 1.00 90.19 119 ALA A C 1
ATOM 984 O O . ALA A 1 119 ? 3.899 3.357 -18.770 1.00 90.19 119 ALA A O 1
ATOM 985 N N . ALA A 1 120 ? 4.358 1.789 -17.234 1.00 87.06 120 ALA A N 1
ATOM 986 C CA . ALA A 1 120 ? 5.546 1.292 -17.920 1.00 87.06 120 ALA A CA 1
ATOM 987 C C . ALA A 1 120 ? 5.177 0.533 -19.203 1.00 87.06 120 ALA A C 1
ATOM 989 O O . ALA A 1 120 ? 5.801 0.767 -20.238 1.00 87.06 120 ALA A O 1
ATOM 990 N N . VAL A 1 121 ? 4.139 -0.307 -19.145 1.00 83.81 121 VAL A N 1
ATOM 991 C CA . VAL A 1 121 ? 3.596 -1.033 -20.302 1.00 83.81 121 VAL A CA 1
ATOM 992 C C . VAL A 1 121 ? 3.056 -0.056 -21.345 1.00 83.81 121 VAL A C 1
ATOM 994 O O . VAL A 1 121 ? 3.423 -0.159 -22.513 1.00 83.81 121 VAL A O 1
ATOM 997 N N . GLN A 1 122 ? 2.270 0.945 -20.934 1.00 83.81 122 GLN A N 1
ATOM 998 C CA . GLN A 1 122 ? 1.757 1.958 -21.861 1.00 83.81 122 GLN A CA 1
ATOM 999 C C . GLN A 1 122 ? 2.892 2.705 -22.569 1.00 83.81 122 GLN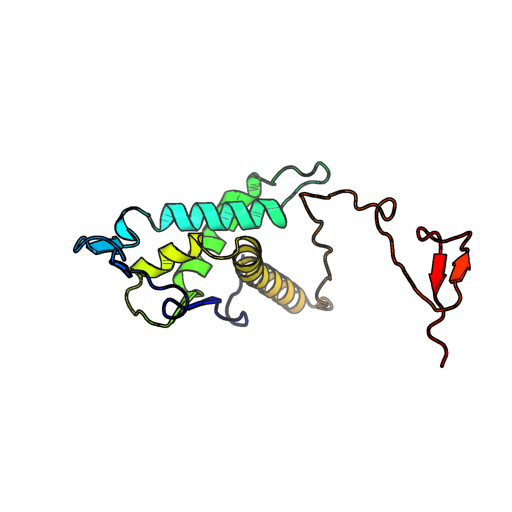 A C 1
ATOM 1001 O O . GLN A 1 122 ? 2.870 2.868 -23.783 1.00 83.81 122 GLN A O 1
ATOM 1006 N N . LYS A 1 123 ? 3.949 3.077 -21.838 1.00 83.88 123 LYS A N 1
ATOM 1007 C CA . LYS A 1 123 ? 5.123 3.722 -22.437 1.00 83.88 123 LYS A CA 1
ATOM 1008 C C . LYS A 1 123 ? 5.829 2.827 -23.467 1.00 83.88 123 LYS A C 1
ATOM 1010 O O . LYS A 1 123 ? 6.348 3.342 -24.454 1.00 83.88 123 LYS A O 1
ATOM 1015 N N . GLN A 1 124 ? 5.894 1.514 -23.234 1.00 81.31 124 GLN A N 1
ATOM 1016 C CA . GLN A 1 124 ? 6.470 0.567 -24.196 1.00 81.31 124 GLN A CA 1
ATOM 1017 C C . GLN A 1 124 ? 5.627 0.490 -25.473 1.00 81.31 124 GLN A C 1
ATOM 1019 O O . GLN A 1 124 ? 6.196 0.601 -26.561 1.00 81.31 124 GLN A O 1
ATOM 1024 N N . LEU A 1 125 ? 4.299 0.403 -25.332 1.00 81.38 125 LEU A N 1
ATOM 1025 C CA . LEU A 1 125 ? 3.352 0.461 -26.451 1.00 81.38 125 LEU A CA 1
ATOM 1026 C C . LEU A 1 125 ? 3.533 1.746 -27.268 1.00 81.38 125 LEU A C 1
ATOM 1028 O O . LEU A 1 125 ? 3.711 1.680 -28.482 1.00 81.38 125 LEU A O 1
ATOM 1032 N N . ASP A 1 126 ? 3.578 2.901 -26.599 1.00 83.38 126 ASP A N 1
ATOM 1033 C CA . ASP A 1 126 ? 3.753 4.208 -27.247 1.00 83.38 126 ASP A CA 1
ATOM 1034 C C . ASP A 1 126 ? 5.092 4.309 -28.002 1.00 83.38 126 ASP A C 1
ATOM 1036 O O . ASP A 1 126 ? 5.202 5.022 -28.997 1.00 83.38 126 ASP A O 1
ATOM 1040 N N . SER A 1 127 ? 6.123 3.592 -27.541 1.00 79.56 127 SER A N 1
ATOM 1041 C CA . SER A 1 127 ? 7.448 3.563 -28.175 1.00 79.56 127 SER A CA 1
ATOM 1042 C C . SER A 1 127 ? 7.563 2.598 -29.363 1.00 79.56 127 SER A C 1
ATOM 1044 O O . SER A 1 127 ? 8.636 2.504 -29.958 1.00 79.56 127 SER A O 1
ATOM 1046 N N . GLY A 1 128 ? 6.490 1.877 -29.712 1.00 74.69 128 GLY A N 1
ATOM 1047 C CA . GLY A 1 128 ? 6.487 0.883 -30.791 1.00 74.69 128 GLY A CA 1
ATOM 1048 C C . GLY A 1 128 ? 7.260 -0.400 -30.464 1.00 74.69 128 GLY A C 1
ATOM 1049 O O . GLY A 1 128 ? 7.529 -1.199 -31.359 1.00 74.69 128 GLY A O 1
ATOM 1050 N N . ALA A 1 129 ? 7.635 -0.597 -29.197 1.00 71.44 129 ALA A N 1
ATOM 1051 C CA . ALA A 1 129 ? 8.248 -1.827 -28.719 1.00 71.44 129 ALA A CA 1
ATOM 1052 C C . ALA A 1 129 ? 7.167 -2.871 -28.409 1.00 71.44 129 ALA A C 1
ATOM 1054 O O . ALA A 1 129 ? 6.047 -2.531 -28.027 1.00 71.44 129 ALA A O 1
ATOM 1055 N N . GLU A 1 130 ? 7.517 -4.151 -28.532 1.00 69.56 130 GLU A N 1
ATOM 1056 C CA . GLU A 1 130 ? 6.634 -5.245 -28.132 1.00 69.56 130 GLU A CA 1
ATOM 1057 C C . GLU A 1 130 ? 6.377 -5.150 -26.618 1.00 69.56 130 GLU A C 1
ATOM 1059 O O . GLU A 1 130 ? 7.272 -5.351 -25.791 1.00 69.56 130 GLU A O 1
ATOM 1064 N N . ALA A 1 131 ? 5.161 -4.752 -26.244 1.00 64.12 131 ALA A N 1
ATOM 1065 C CA . ALA A 1 131 ? 4.791 -4.551 -24.853 1.00 64.12 131 ALA A CA 1
ATOM 1066 C C . ALA A 1 131 ? 4.410 -5.889 -24.221 1.00 64.12 131 ALA A C 1
ATOM 1068 O O . ALA A 1 131 ? 3.246 -6.285 -24.192 1.00 64.12 131 ALA A O 1
ATOM 1069 N N . ALA A 1 132 ? 5.413 -6.601 -23.721 1.00 64.50 132 ALA A N 1
ATOM 1070 C CA . ALA A 1 132 ? 5.204 -7.792 -22.916 1.00 64.50 132 ALA A CA 1
ATOM 1071 C C . ALA A 1 132 ? 5.355 -7.437 -21.426 1.00 64.50 132 ALA A C 1
ATOM 1073 O O . ALA A 1 132 ? 6.379 -6.859 -21.040 1.00 64.50 132 ALA A O 1
ATOM 1074 N N . PRO A 1 133 ? 4.385 -7.788 -20.558 1.00 61.62 133 PRO A N 1
ATOM 1075 C CA . PRO A 1 133 ? 4.548 -7.618 -19.121 1.00 61.62 133 PRO A CA 1
ATOM 1076 C C . PRO A 1 133 ? 5.766 -8.421 -18.655 1.00 61.62 133 PRO A C 1
ATOM 1078 O O . PRO A 1 133 ? 5.837 -9.641 -18.817 1.00 61.62 133 PRO A O 1
ATOM 1081 N N . LYS A 1 134 ? 6.756 -7.732 -18.081 1.00 67.31 134 LYS A N 1
ATOM 1082 C CA . LYS A 1 134 ? 7.955 -8.387 -17.560 1.00 67.31 134 LYS A CA 1
ATOM 1083 C C . LYS A 1 134 ? 7.635 -8.990 -16.197 1.00 67.31 134 LYS A C 1
ATOM 1085 O O . LYS A 1 134 ? 7.462 -8.263 -15.226 1.00 67.31 134 LYS A O 1
ATOM 1090 N N . ILE A 1 135 ? 7.598 -10.318 -16.115 1.00 67.31 135 ILE A N 1
ATOM 1091 C CA . ILE A 1 135 ? 7.443 -11.022 -14.839 1.00 67.31 135 ILE A CA 1
ATOM 1092 C C . ILE A 1 135 ? 8.712 -10.789 -14.009 1.00 67.31 135 ILE A C 1
ATOM 1094 O O . ILE A 1 135 ? 9.785 -11.293 -14.347 1.00 67.31 135 ILE A O 1
ATOM 1098 N N . LEU A 1 136 ? 8.599 -10.003 -12.935 1.00 69.38 136 LEU A N 1
ATOM 1099 C CA . LEU A 1 136 ? 9.689 -9.759 -11.990 1.00 69.38 136 LEU A CA 1
ATOM 1100 C C . LEU A 1 136 ? 9.499 -10.613 -10.728 1.00 69.38 136 LEU A C 1
ATOM 1102 O O . LEU A 1 136 ? 8.424 -10.577 -10.122 1.00 69.38 136 LEU A O 1
ATOM 1106 N N . PRO A 1 137 ? 10.521 -11.370 -10.289 1.00 63.19 137 PRO A N 1
ATOM 1107 C CA . PRO A 1 137 ? 10.445 -12.083 -9.023 1.00 63.19 137 PRO A CA 1
ATOM 1108 C C . PRO A 1 137 ? 10.460 -11.084 -7.856 1.00 63.19 137 PRO A C 1
ATOM 1110 O O . PRO A 1 137 ? 11.397 -10.300 -7.712 1.00 63.19 137 PRO A O 1
ATOM 1113 N N . LEU A 1 138 ? 9.443 -11.137 -6.991 1.00 67.56 138 LEU A N 1
ATOM 1114 C CA . LEU A 1 138 ? 9.440 -10.410 -5.719 1.00 67.56 138 LEU A CA 1
ATOM 1115 C C . LEU A 1 138 ? 10.055 -11.300 -4.633 1.00 67.56 138 LEU A C 1
ATOM 1117 O O . LEU A 1 138 ? 9.414 -12.227 -4.139 1.00 67.56 138 LEU A O 1
ATOM 1121 N N . LEU A 1 139 ? 11.309 -11.031 -4.270 1.00 66.50 139 LEU A N 1
ATOM 1122 C CA . LEU A 1 139 ? 12.027 -11.825 -3.272 1.00 66.50 139 LEU A CA 1
ATOM 1123 C C . LEU A 1 139 ? 11.479 -11.574 -1.859 1.00 66.50 139 LEU A C 1
ATOM 1125 O O . LEU A 1 139 ? 11.221 -10.437 -1.459 1.00 66.50 139 LEU A O 1
ATOM 1129 N N . ASN A 1 140 ? 11.326 -12.643 -1.074 1.00 63.41 140 ASN A N 1
ATOM 1130 C CA . ASN A 1 140 ? 10.916 -12.541 0.324 1.00 63.41 140 ASN A CA 1
ATOM 1131 C C . ASN A 1 140 ? 12.039 -11.908 1.163 1.00 63.41 140 ASN A C 1
ATOM 1133 O O . ASN A 1 140 ? 13.078 -12.523 1.374 1.00 63.41 140 ASN A O 1
ATOM 1137 N N . HIS A 1 141 ? 11.815 -10.704 1.693 1.00 60.59 141 HIS A N 1
ATOM 1138 C CA . HIS A 1 141 ? 12.816 -9.983 2.486 1.00 60.59 141 HIS A CA 1
ATOM 1139 C C . HIS A 1 141 ? 13.201 -10.685 3.799 1.00 60.59 141 HIS A C 1
ATOM 1141 O O . HIS A 1 141 ? 14.356 -10.609 4.205 1.00 60.59 141 HIS A O 1
ATOM 1147 N N . TYR A 1 142 ? 12.263 -11.379 4.449 1.00 59.25 142 TYR A N 1
ATOM 1148 C CA . TYR A 1 142 ? 12.542 -12.100 5.698 1.00 59.25 142 TYR A CA 1
ATOM 1149 C C . TYR A 1 142 ? 13.264 -13.424 5.457 1.00 59.25 142 TYR A C 1
ATOM 1151 O O . TYR A 1 142 ? 13.872 -13.974 6.369 1.00 59.25 142 TYR A O 1
ATOM 1159 N N . ASN A 1 143 ? 13.205 -13.930 4.224 1.00 63.12 143 ASN A N 1
ATOM 1160 C CA . ASN A 1 143 ? 13.903 -15.137 3.822 1.00 63.12 143 ASN A CA 1
ATOM 1161 C C . ASN A 1 143 ? 14.549 -14.946 2.438 1.00 63.12 143 ASN A C 1
ATOM 1163 O O . ASN A 1 143 ? 14.113 -15.559 1.461 1.00 63.12 143 ASN A O 1
ATOM 1167 N N . PRO A 1 144 ? 15.570 -14.071 2.331 1.00 58.69 144 PRO A N 1
ATOM 1168 C CA . PRO A 1 144 ? 16.185 -13.720 1.050 1.00 58.69 144 PRO A CA 1
ATOM 1169 C C . PRO A 1 144 ? 16.977 -14.891 0.451 1.00 58.69 144 PRO A C 1
ATOM 1171 O O . PRO A 1 144 ? 17.309 -14.880 -0.731 1.00 58.69 144 PRO A O 1
ATOM 1174 N N . ARG A 1 145 ? 17.261 -15.916 1.266 1.00 61.22 145 ARG A N 1
ATOM 1175 C CA . ARG A 1 145 ? 17.804 -17.214 0.865 1.00 61.22 145 ARG A CA 1
ATOM 1176 C C . ARG A 1 145 ? 16.889 -18.311 1.399 1.00 61.22 145 ARG A C 1
ATOM 1178 O O . ARG A 1 145 ? 17.093 -18.791 2.508 1.00 61.22 145 ARG A O 1
ATOM 1185 N N . SER A 1 146 ? 15.894 -18.725 0.617 1.00 60.84 146 SER A N 1
ATOM 1186 C CA . SER A 1 146 ? 15.126 -19.919 0.970 1.00 60.84 146 SER A CA 1
ATOM 1187 C C . SER A 1 146 ? 16.011 -21.158 0.861 1.00 60.84 146 SER A C 1
ATOM 1189 O O . SER A 1 146 ? 16.765 -21.296 -0.102 1.00 60.84 146 SER A O 1
ATOM 1191 N N . SER A 1 147 ? 15.879 -22.080 1.806 1.00 64.44 147 SER A N 1
ATOM 1192 C CA . SER A 1 147 ? 16.527 -23.386 1.752 1.00 64.44 147 SER A CA 1
ATOM 1193 C C . SER A 1 147 ? 15.468 -24.476 1.843 1.00 64.44 147 SER A C 1
ATOM 1195 O O . SER A 1 147 ? 14.550 -24.376 2.655 1.00 64.44 147 SER A O 1
ATOM 1197 N N . SER A 1 148 ? 15.613 -25.529 1.040 1.00 66.06 148 SER A N 1
ATOM 1198 C CA . SER A 1 148 ? 14.846 -26.770 1.193 1.00 66.06 148 SER A CA 1
ATOM 1199 C C . SER A 1 148 ? 15.352 -27.629 2.358 1.00 66.06 148 SER A C 1
ATOM 1201 O O . SER A 1 148 ? 14.734 -28.642 2.664 1.00 66.06 148 SER A O 1
ATOM 1203 N N . ALA A 1 149 ? 16.436 -27.230 3.041 1.00 70.12 149 ALA A N 1
ATOM 1204 C CA . ALA A 1 149 ? 17.063 -28.021 4.104 1.00 70.12 149 ALA A CA 1
ATOM 1205 C C . ALA A 1 149 ? 16.133 -28.346 5.286 1.00 70.12 149 ALA A C 1
ATOM 1207 O O . ALA A 1 149 ? 16.362 -29.339 5.967 1.00 70.12 149 ALA A O 1
ATOM 1208 N N . TYR A 1 150 ? 15.096 -27.532 5.516 1.00 67.12 150 TYR A N 1
ATOM 1209 C CA . TYR A 1 150 ? 14.134 -27.706 6.615 1.00 67.12 150 TYR A CA 1
ATOM 1210 C C . TYR A 1 150 ? 12.722 -28.074 6.135 1.00 67.12 150 TYR A C 1
ATOM 1212 O O . TYR A 1 150 ? 11.772 -28.040 6.915 1.00 67.12 150 TYR A O 1
ATOM 1220 N N . VAL A 1 151 ? 12.554 -28.385 4.845 1.00 67.88 151 VAL A N 1
ATOM 1221 C CA . VAL A 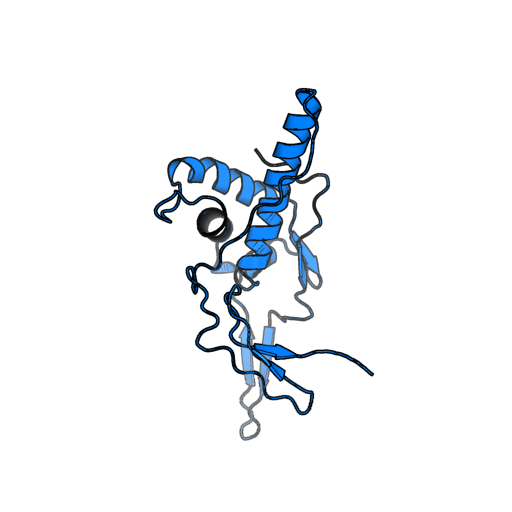1 151 ? 11.278 -28.862 4.304 1.00 67.88 151 VAL A CA 1
ATOM 1222 C C . VAL A 1 151 ? 11.244 -30.380 4.447 1.00 67.88 151 VAL A C 1
ATOM 1224 O O . VAL A 1 151 ? 12.015 -31.092 3.805 1.00 67.88 151 VAL A O 1
ATOM 1227 N N . HIS A 1 152 ? 10.335 -30.876 5.283 1.00 76.75 152 HIS A N 1
ATOM 1228 C CA . HIS A 1 152 ? 10.102 -32.303 5.482 1.00 76.75 152 HIS A CA 1
ATOM 1229 C C . HIS A 1 152 ? 8.685 -32.655 5.029 1.00 76.75 152 HIS A C 1
ATOM 1231 O O . HIS A 1 152 ? 7.723 -32.013 5.443 1.00 76.75 152 HIS A O 1
ATOM 1237 N N . GLY A 1 153 ? 8.558 -33.671 4.177 1.00 79.31 153 GLY A N 1
ATOM 1238 C CA . GLY A 1 153 ? 7.275 -34.228 3.758 1.00 79.31 153 GLY A CA 1
ATOM 1239 C C . GLY A 1 153 ? 7.202 -35.697 4.149 1.00 79.31 153 GLY A C 1
ATOM 1240 O O . GLY A 1 153 ? 8.069 -36.476 3.758 1.00 79.31 153 GLY A O 1
ATOM 1241 N N . ALA A 1 154 ? 6.184 -36.074 4.921 1.00 85.25 154 ALA A N 1
ATOM 1242 C CA . ALA A 1 154 ? 5.863 -37.475 5.166 1.00 85.25 154 ALA A CA 1
ATOM 1243 C C . ALA A 1 154 ? 4.898 -37.963 4.076 1.00 85.25 154 ALA A C 1
ATOM 1245 O O . ALA A 1 154 ? 3.925 -37.282 3.762 1.00 85.25 154 ALA A O 1
ATOM 1246 N N . THR A 1 155 ? 5.162 -39.133 3.496 1.00 85.56 155 THR A N 1
ATOM 1247 C CA . THR A 1 155 ? 4.286 -39.758 2.498 1.00 85.56 155 THR A CA 1
ATOM 1248 C C . THR A 1 155 ? 4.274 -41.271 2.674 1.00 85.56 155 THR A C 1
ATOM 1250 O O . THR A 1 155 ? 5.245 -41.853 3.155 1.00 85.56 155 THR A O 1
ATOM 1253 N N . THR A 1 156 ? 3.176 -41.904 2.273 1.00 87.81 156 THR A N 1
ATOM 1254 C CA . THR A 1 156 ? 3.052 -43.363 2.160 1.00 87.81 156 THR A CA 1
ATOM 1255 C C . THR A 1 156 ? 3.391 -43.870 0.756 1.00 87.81 156 THR A C 1
ATOM 1257 O O . THR A 1 156 ? 3.535 -45.076 0.565 1.00 87.81 156 THR A O 1
ATOM 1260 N N . LYS A 1 157 ? 3.522 -42.971 -0.231 1.00 87.88 157 LYS A N 1
ATOM 1261 C CA . LYS A 1 157 ? 3.844 -43.323 -1.620 1.00 87.88 157 LYS A CA 1
ATOM 1262 C C . LYS A 1 157 ? 5.349 -43.592 -1.804 1.00 87.88 157 LYS A C 1
ATOM 1264 O O . LYS A 1 157 ? 6.157 -43.045 -1.050 1.00 87.88 157 LYS A O 1
ATOM 1269 N N . PRO A 1 158 ? 5.749 -44.394 -2.811 1.00 87.56 158 PRO A N 1
ATOM 1270 C CA . PRO A 1 158 ? 7.154 -44.651 -3.114 1.00 87.56 158 PRO A CA 1
ATOM 1271 C C . PRO A 1 158 ? 7.953 -43.368 -3.371 1.00 87.56 158 PRO A C 1
ATOM 1273 O O . PRO A 1 158 ? 7.509 -42.461 -4.080 1.00 87.56 158 PRO A O 1
ATOM 1276 N N . VAL A 1 159 ? 9.159 -43.323 -2.804 1.00 90.25 159 VAL A N 1
ATOM 1277 C CA . VAL A 1 159 ? 10.043 -42.155 -2.821 1.00 90.25 159 VAL A CA 1
ATOM 1278 C C . VAL A 1 159 ? 11.346 -42.485 -3.546 1.00 90.25 159 VAL A C 1
ATOM 1280 O O . VAL A 1 159 ? 11.961 -43.519 -3.289 1.00 90.25 159 VAL A O 1
ATOM 1283 N N . TYR A 1 160 ? 11.793 -41.586 -4.424 1.00 89.50 160 TYR A N 1
ATOM 1284 C CA . TYR A 1 160 ? 12.985 -41.765 -5.253 1.00 89.50 160 TYR A CA 1
ATOM 1285 C C . TYR A 1 160 ? 14.036 -40.682 -4.962 1.00 89.50 160 TYR A C 1
ATOM 1287 O O . TYR A 1 160 ? 13.700 -39.496 -4.957 1.00 89.50 160 TYR A O 1
ATOM 1295 N N . PRO A 1 161 ? 15.313 -41.046 -4.734 1.00 91.75 161 PRO A N 1
ATOM 1296 C CA . PRO A 1 161 ? 16.373 -40.080 -4.465 1.00 91.75 161 PRO A CA 1
ATOM 1297 C C . PRO A 1 161 ? 16.835 -39.362 -5.737 1.00 91.75 161 PRO A C 1
ATOM 1299 O O . PRO A 1 161 ? 16.960 -39.959 -6.809 1.00 91.75 161 PRO A O 1
ATOM 1302 N N . THR A 1 162 ? 17.179 -38.084 -5.608 1.00 89.06 162 THR A N 1
ATOM 1303 C CA . THR A 1 162 ? 17.656 -37.234 -6.710 1.00 89.06 162 THR A CA 1
ATOM 1304 C C . THR A 1 162 ? 19.140 -36.886 -6.561 1.00 89.06 162 THR A C 1
ATOM 1306 O O . THR A 1 162 ? 19.632 -36.659 -5.463 1.00 89.06 162 THR A O 1
ATOM 1309 N N . LYS A 1 163 ? 19.883 -36.835 -7.682 1.00 86.12 163 LYS A N 1
ATOM 1310 C CA . LYS A 1 163 ? 21.335 -36.518 -7.701 1.00 86.12 163 LYS A CA 1
ATOM 1311 C C . LYS A 1 163 ? 21.698 -35.180 -8.356 1.00 86.12 163 LYS A C 1
ATOM 1313 O O . LYS A 1 163 ? 22.791 -34.675 -8.142 1.00 86.12 163 LYS A O 1
ATOM 1318 N N . LYS A 1 164 ? 20.809 -34.629 -9.187 1.00 85.88 164 LYS A N 1
ATOM 1319 C CA . LYS A 1 164 ? 21.023 -33.385 -9.958 1.00 85.88 164 LYS A CA 1
ATOM 1320 C C . LYS A 1 164 ? 19.964 -32.316 -9.654 1.00 85.88 164 LYS A C 1
ATOM 1322 O O . LYS A 1 164 ? 19.717 -31.441 -10.474 1.00 85.88 164 LYS A O 1
ATOM 1327 N N . SER A 1 165 ? 19.298 -32.428 -8.506 1.00 79.25 165 SER A N 1
ATOM 1328 C CA . SER A 1 165 ? 18.240 -31.517 -8.059 1.00 79.25 165 SER A CA 1
ATOM 1329 C C . SER A 1 165 ? 18.574 -30.976 -6.669 1.00 79.25 165 SER A C 1
ATOM 1331 O O . SER A 1 165 ? 19.301 -31.620 -5.919 1.00 79.25 165 SER A O 1
ATOM 1333 N N . HIS A 1 166 ? 18.026 -29.808 -6.331 1.00 75.19 166 HIS A N 1
ATOM 1334 C CA . HIS A 1 166 ? 18.121 -29.200 -4.995 1.00 75.19 166 HIS A CA 1
ATOM 1335 C C . HIS A 1 166 ? 17.179 -29.852 -3.968 1.00 75.19 166 HIS A C 1
ATOM 1337 O O . HIS A 1 166 ? 17.247 -29.558 -2.775 1.00 75.19 166 HIS A O 1
ATOM 1343 N N . VAL A 1 167 ? 16.274 -30.714 -4.432 1.00 80.69 167 VAL A N 1
ATOM 1344 C CA . VAL A 1 167 ? 15.452 -31.578 -3.583 1.00 80.69 167 VAL A CA 1
ATOM 1345 C C . VAL A 1 167 ? 16.203 -32.896 -3.395 1.00 80.69 167 VAL A C 1
ATOM 1347 O O . VAL A 1 167 ? 16.902 -33.336 -4.308 1.00 80.69 167 VAL A O 1
ATOM 1350 N N . ASN A 1 168 ? 16.096 -33.507 -2.218 1.00 84.75 168 ASN A N 1
ATOM 1351 C CA . ASN A 1 168 ? 16.722 -34.790 -1.880 1.00 84.75 168 ASN A CA 1
ATOM 1352 C C . ASN A 1 168 ? 15.903 -36.001 -2.360 1.00 84.75 168 ASN A C 1
ATOM 1354 O O . ASN A 1 168 ? 16.483 -37.037 -2.689 1.00 84.75 168 ASN A O 1
ATOM 1358 N N . PHE A 1 169 ? 14.577 -35.858 -2.427 1.00 88.00 169 PHE A N 1
ATOM 1359 C CA . PHE A 1 169 ? 13.651 -36.917 -2.805 1.00 88.00 169 PHE A CA 1
ATOM 1360 C C . PHE A 1 169 ? 12.467 -36.401 -3.629 1.00 88.00 169 PHE A C 1
ATOM 1362 O O . PHE A 1 169 ? 11.970 -35.300 -3.403 1.00 88.00 169 PHE A O 1
ATOM 1369 N N . VAL A 1 170 ? 11.981 -37.222 -4.556 1.00 88.56 170 VAL A N 1
ATOM 1370 C CA . VAL A 1 170 ? 10.740 -36.993 -5.308 1.00 88.56 170 VAL A CA 1
ATOM 1371 C C . VAL A 1 170 ? 9.772 -38.143 -5.067 1.00 88.56 170 VAL A C 1
ATOM 1373 O O . VAL A 1 170 ? 10.183 -39.289 -4.892 1.00 88.56 170 VAL A O 1
ATOM 1376 N N . VAL A 1 171 ? 8.482 -37.833 -5.055 1.00 89.00 171 VAL A N 1
ATOM 1377 C CA . VAL A 1 171 ? 7.407 -38.813 -4.890 1.00 89.00 171 VAL A CA 1
ATOM 1378 C C . VAL A 1 171 ? 6.698 -38.930 -6.228 1.00 89.00 171 VAL A C 1
ATOM 1380 O O . VAL A 1 171 ? 6.346 -37.911 -6.821 1.00 89.00 171 VAL A O 1
ATOM 1383 N N . ALA A 1 172 ? 6.523 -40.154 -6.717 1.00 83.62 172 ALA A N 1
ATOM 1384 C CA . ALA A 1 172 ? 5.737 -40.381 -7.920 1.00 83.62 172 ALA A CA 1
ATOM 1385 C C . ALA A 1 172 ? 4.254 -40.434 -7.538 1.00 83.62 172 ALA A C 1
ATOM 1387 O O . ALA A 1 172 ? 3.844 -41.278 -6.740 1.00 83.62 172 ALA A O 1
ATOM 1388 N N . ASP A 1 173 ? 3.463 -39.520 -8.095 1.00 79.75 173 ASP A N 1
ATOM 1389 C CA . ASP A 1 173 ? 2.007 -39.547 -7.988 1.00 79.75 173 ASP A CA 1
ATOM 1390 C C . ASP A 1 173 ? 1.446 -40.450 -9.093 1.00 79.75 173 ASP A C 1
ATOM 1392 O O . ASP A 1 173 ? 0.941 -39.990 -10.111 1.00 79.75 173 ASP A O 1
ATOM 1396 N N . THR A 1 174 ? 1.682 -41.752 -8.948 1.00 75.69 174 THR A N 1
ATOM 1397 C CA . THR A 1 174 ? 1.118 -42.787 -9.821 1.00 75.69 174 THR A CA 1
ATOM 1398 C C . THR A 1 174 ? -0.043 -43.456 -9.097 1.00 75.69 174 THR A C 1
ATOM 1400 O O . THR A 1 174 ? 0.114 -43.798 -7.919 1.00 75.69 174 THR A O 1
ATOM 1403 N N . ASP A 1 175 ? -1.174 -43.609 -9.787 1.00 65.00 175 ASP A N 1
ATOM 1404 C CA . ASP A 1 175 ? -2.331 -44.397 -9.336 1.00 65.00 175 ASP A CA 1
ATOM 1405 C C . ASP A 1 175 ? -2.042 -45.907 -9.340 1.00 65.00 175 ASP A C 1
ATOM 1407 O O . ASP A 1 175 ? -1.313 -46.375 -10.251 1.00 65.00 175 ASP A O 1
#

Organism: NCBI:txid35525

Secondary structure (DSSP, 8-state):
----TTSPPEEEETTTS-SEEEEEPSSSS-EEEEE--STTS-HHHHHHHHHHHHHHHH-B-TTS-B-GGGHHHHHHHHHHHHHHSEEEES---GGGGGGGGGS-HHHHHHHHHHHHHHHHHHHHHHTTS-----------TT-SS--GGG-----SS-EEE-SSSSSSEEE----

pLDDT: mean 85.47, std 10.05, range [58.69, 97.88]

Foldseek 3Di:
DFACPPFAADEDECVVVPQWDWDQDPVDRDIDIHGNPLVVDDPLNLLLLLLVLLQQFPAADPVSHGPVVCSVVSSVLSSVCLVPRYDYHPDDDSSCSSCCVVDDSVVSSVSSVVRVQVVVLVVCVVVVHDRDRDDDDGADPVCNDDACPPPDDDDPADWDADDPDSDGIDGDPDD

Radius of gyration: 22.91 Å; chains: 1; bounding box: 45×57×67 Å

Sequence (175 aa):
RADFSTTPLHVLNLNERPTQTTMGSAFSSEEQELITDVDSMRDQEVVYWIAKEVMSRYYRDDQGRPQLEKFTDIRRIAQQWYEHKIDLVGETDVRYKRLIRLEDPKAVARSVYLGVEAAAVQKQLDSGAEAAPKILPLLNHYNPRSSSAYVHGATTKPVYPTKKSHVNFVVADTD